Protein AF-A0A847B8M3-F1 (afdb_monomer_lite)

pLDDT: mean 97.29, std 3.17, range [71.25, 98.69]

Structure (mmCIF, N/CA/C/O backbone):
data_AF-A0A847B8M3-F1
#
_entry.id   AF-A0A847B8M3-F1
#
loop_
_atom_site.group_PDB
_atom_site.id
_atom_site.type_symbol
_atom_site.label_atom_id
_atom_site.label_alt_id
_atom_site.label_comp_id
_atom_site.label_asym_id
_atom_site.label_entity_id
_atom_site.label_seq_id
_atom_site.pdbx_PDB_ins_code
_atom_site.Cartn_x
_atom_site.Cartn_y
_atom_site.Cartn_z
_atom_site.occupancy
_atom_site.B_iso_or_equiv
_atom_site.auth_seq_id
_atom_site.auth_comp_id
_atom_site.auth_asym_id
_atom_site.auth_atom_id
_atom_site.pdbx_PDB_model_num
ATOM 1 N N . MET A 1 1 ? -10.332 13.292 38.323 1.00 71.25 1 MET A N 1
ATOM 2 C CA . MET A 1 1 ? -9.667 13.610 37.042 1.00 71.25 1 MET A CA 1
ATOM 3 C C . MET A 1 1 ? -10.605 14.529 36.278 1.00 71.25 1 MET A C 1
ATOM 5 O O . MET A 1 1 ? -11.772 14.185 36.189 1.00 71.25 1 MET A O 1
ATOM 9 N N . ASN A 1 2 ? -10.137 15.699 35.825 1.00 91.75 2 ASN A N 1
ATOM 10 C CA . ASN A 1 2 ? -10.991 16.744 35.221 1.00 91.75 2 ASN A CA 1
ATOM 11 C C . ASN A 1 2 ? -10.853 16.838 33.692 1.00 91.75 2 ASN A C 1
ATOM 13 O O . ASN A 1 2 ? -11.467 17.701 33.076 1.00 91.75 2 ASN A O 1
ATOM 17 N N . PHE A 1 3 ? -10.032 15.971 33.100 1.00 94.69 3 PHE A N 1
ATOM 18 C CA . PHE A 1 3 ? -9.793 15.898 31.665 1.00 94.69 3 PHE A CA 1
ATOM 19 C C . PHE A 1 3 ? -9.757 14.435 31.229 1.00 94.69 3 PHE A C 1
ATOM 21 O O . PHE A 1 3 ? -9.394 13.560 32.017 1.00 94.69 3 PHE A O 1
ATOM 28 N N . GLU A 1 4 ? -10.102 14.211 29.968 1.00 95.94 4 GLU A N 1
ATOM 29 C CA . GLU A 1 4 ? -10.069 12.925 29.282 1.00 95.94 4 GLU A CA 1
ATOM 30 C C . GLU A 1 4 ? -9.107 13.033 28.091 1.00 95.94 4 GLU A C 1
ATOM 32 O O . GLU A 1 4 ? -9.158 14.005 27.335 1.00 95.94 4 GLU A O 1
ATOM 37 N N . ALA A 1 5 ? -8.202 12.064 27.943 1.00 96.69 5 ALA A N 1
ATOM 38 C CA . ALA A 1 5 ? -7.287 12.003 26.809 1.00 96.69 5 ALA A CA 1
ATOM 39 C C . ALA A 1 5 ? -7.906 11.161 25.686 1.00 96.69 5 ALA A C 1
ATOM 41 O O . ALA A 1 5 ? -8.208 9.989 25.892 1.00 96.69 5 ALA A O 1
ATOM 42 N N . ILE A 1 6 ? -8.042 11.745 24.494 1.00 97.62 6 ILE A N 1
ATOM 43 C CA . ILE A 1 6 ? -8.535 11.064 23.290 1.00 97.62 6 ILE A CA 1
ATOM 44 C C . ILE A 1 6 ? -7.359 10.903 22.323 1.00 97.62 6 ILE A C 1
ATOM 46 O O . ILE A 1 6 ? -6.778 11.896 21.885 1.00 97.62 6 ILE A O 1
ATOM 50 N N . ILE A 1 7 ? -6.989 9.659 22.008 1.00 97.75 7 ILE A N 1
ATOM 51 C CA . ILE A 1 7 ? -5.805 9.325 21.201 1.00 97.75 7 ILE A CA 1
ATOM 52 C C . ILE A 1 7 ? -6.241 8.570 19.942 1.00 97.75 7 ILE A C 1
ATOM 54 O O . ILE A 1 7 ? -6.965 7.582 20.027 1.00 97.75 7 ILE A O 1
ATOM 58 N N . GLY A 1 8 ? -5.761 9.019 18.780 1.00 97.81 8 GLY A N 1
ATOM 59 C CA . GLY A 1 8 ? -5.881 8.319 17.500 1.00 97.81 8 GLY A CA 1
ATOM 60 C C . GLY A 1 8 ? -4.499 7.988 16.939 1.00 97.81 8 GLY A C 1
ATOM 61 O O . GLY A 1 8 ? -3.561 8.765 17.116 1.00 97.81 8 GLY A O 1
ATOM 62 N N . LEU A 1 9 ? -4.370 6.838 16.278 1.00 97.88 9 LEU A N 1
ATOM 63 C CA . LEU A 1 9 ? -3.110 6.355 15.712 1.00 97.88 9 LEU A CA 1
ATOM 64 C C . LEU A 1 9 ? -3.241 6.151 14.202 1.00 97.88 9 LEU A C 1
ATOM 66 O O . LEU A 1 9 ? -4.234 5.605 13.727 1.00 97.88 9 LEU A O 1
ATOM 70 N N . GLU A 1 10 ? -2.200 6.534 13.466 1.00 98.25 10 GLU A N 1
ATOM 71 C CA . GLU A 1 10 ? -2.034 6.222 12.048 1.00 98.25 10 GLU A CA 1
ATOM 72 C C . GLU A 1 10 ? -0.826 5.298 11.896 1.00 98.25 10 GLU A C 1
ATOM 74 O O . GLU A 1 10 ? 0.286 5.635 12.306 1.00 98.25 10 GLU A O 1
ATOM 79 N N . ILE A 1 11 ? -1.047 4.107 11.341 1.00 97.94 11 ILE A N 1
ATOM 80 C CA . ILE A 1 11 ? -0.042 3.044 11.295 1.00 97.94 11 ILE A CA 1
ATOM 81 C C . ILE A 1 11 ? 0.202 2.660 9.837 1.00 97.94 11 ILE A C 1
ATOM 83 O O . ILE A 1 11 ? -0.722 2.282 9.121 1.00 97.94 11 ILE A O 1
ATOM 87 N N . HIS A 1 12 ? 1.466 2.711 9.417 1.00 98.38 12 HIS A N 1
ATOM 88 C CA . HIS A 1 12 ? 1.915 2.195 8.126 1.00 98.38 12 HIS A CA 1
ATOM 89 C C . HIS A 1 12 ? 2.651 0.871 8.328 1.00 98.38 12 HIS A C 1
ATOM 91 O O . HIS A 1 12 ? 3.552 0.778 9.160 1.00 98.38 12 HIS A O 1
ATOM 97 N N . VAL A 1 13 ? 2.286 -0.149 7.548 1.00 97.56 13 VAL A N 1
ATOM 98 C CA . VAL A 1 13 ? 2.893 -1.485 7.614 1.00 97.56 13 VAL A CA 1
ATOM 99 C C . VAL A 1 13 ? 3.421 -1.870 6.238 1.00 97.56 13 VAL A C 1
ATOM 101 O O . VAL A 1 13 ? 2.674 -1.903 5.260 1.00 97.56 13 VAL A O 1
ATOM 104 N N . GLU A 1 14 ? 4.712 -2.188 6.156 1.00 97.81 14 GLU A N 1
ATOM 105 C CA . GLU A 1 14 ? 5.320 -2.681 4.923 1.00 97.81 14 GLU A CA 1
ATOM 106 C C . GLU A 1 14 ? 4.953 -4.153 4.691 1.00 97.81 14 GLU A C 1
ATOM 108 O O . GLU A 1 14 ? 5.219 -5.035 5.511 1.00 97.81 14 GLU A O 1
ATOM 113 N N . MET A 1 15 ? 4.341 -4.438 3.542 1.00 96.88 15 MET A N 1
ATOM 114 C CA . MET A 1 15 ? 3.944 -5.795 3.180 1.00 96.88 15 MET A CA 1
ATOM 115 C C . MET A 1 15 ? 5.157 -6.597 2.710 1.00 96.88 15 MET A C 1
ATOM 117 O O . MET A 1 15 ? 5.754 -6.286 1.678 1.00 96.88 15 MET A O 1
ATOM 121 N N . LYS A 1 16 ? 5.454 -7.704 3.398 1.00 96.38 16 LYS A N 1
ATOM 122 C CA . LYS A 1 16 ? 6.528 -8.638 3.023 1.00 96.38 16 LYS A CA 1
ATOM 123 C C . LYS A 1 16 ? 6.200 -9.380 1.720 1.00 96.38 16 LYS A C 1
ATOM 125 O O . LYS A 1 16 ? 5.684 -10.498 1.718 1.00 96.38 16 LYS A O 1
ATOM 130 N N . THR A 1 17 ? 6.490 -8.733 0.601 1.00 98.38 17 THR A N 1
ATOM 131 C CA . THR A 1 17 ? 6.277 -9.212 -0.770 1.00 98.38 17 THR A CA 1
ATOM 132 C C . THR A 1 17 ? 7.617 -9.324 -1.496 1.00 98.38 17 THR A C 1
ATOM 134 O O . THR A 1 17 ? 8.619 -8.790 -1.036 1.00 98.38 17 THR A O 1
ATOM 137 N N . LYS A 1 18 ? 7.677 -10.085 -2.598 1.00 98.19 18 LYS A N 1
ATOM 138 C CA . LYS A 1 18 ? 8.927 -10.257 -3.366 1.00 98.19 18 LYS A CA 1
ATOM 139 C C . LYS A 1 18 ? 9.192 -9.088 -4.317 1.00 98.19 18 LYS A C 1
ATOM 141 O O . LYS A 1 18 ? 10.340 -8.696 -4.486 1.00 98.19 18 LYS A O 1
ATOM 146 N N . SER A 1 19 ? 8.137 -8.561 -4.932 1.00 98.38 19 SER A N 1
ATOM 147 C CA . SER A 1 19 ? 8.163 -7.415 -5.843 1.00 98.38 19 SER A CA 1
ATOM 148 C C . SER A 1 19 ? 7.337 -6.264 -5.278 1.00 98.38 19 SER A C 1
ATOM 150 O O . SER A 1 19 ? 6.483 -6.483 -4.418 1.00 98.38 19 SER A O 1
ATOM 152 N N . LYS A 1 20 ? 7.570 -5.046 -5.766 1.00 98.50 20 LYS A N 1
ATOM 153 C CA . LYS A 1 20 ? 6.859 -3.838 -5.327 1.00 98.50 20 LYS A CA 1
ATOM 154 C C . LYS A 1 20 ? 5.369 -3.874 -5.683 1.00 98.50 20 LYS A C 1
ATOM 156 O O . LYS A 1 20 ? 4.883 -4.773 -6.370 1.00 98.50 20 LYS A O 1
ATOM 161 N N . MET A 1 21 ? 4.621 -2.892 -5.176 1.00 98.50 21 MET A N 1
ATOM 162 C CA . MET A 1 21 ? 3.158 -2.841 -5.297 1.00 98.50 21 MET A CA 1
ATOM 163 C C . MET A 1 21 ? 2.664 -2.620 -6.734 1.00 98.50 21 MET A C 1
ATOM 165 O O . MET A 1 21 ? 1.628 -3.165 -7.107 1.00 98.50 21 MET A O 1
ATOM 169 N N . PHE A 1 22 ? 3.390 -1.820 -7.520 1.00 98.44 22 PHE A N 1
ATOM 170 C CA . PHE A 1 22 ? 2.964 -1.373 -8.854 1.00 98.44 22 PHE A CA 1
ATOM 171 C C . PHE A 1 22 ? 3.986 -1.666 -9.960 1.00 98.44 22 PHE A C 1
ATOM 173 O O . PHE A 1 22 ? 3.867 -1.133 -11.062 1.00 98.44 22 PHE A O 1
ATOM 180 N N . SER A 1 23 ? 5.020 -2.445 -9.647 1.00 97.81 23 SER A N 1
ATOM 181 C CA . SER A 1 23 ? 6.221 -2.594 -10.464 1.00 97.81 23 SER A CA 1
ATOM 182 C C . SER A 1 23 ? 6.862 -3.966 -10.219 1.00 97.81 23 SER A C 1
ATOM 184 O O . SER A 1 23 ? 6.573 -4.624 -9.213 1.00 97.81 23 SER A O 1
ATOM 186 N N . SER A 1 24 ? 7.700 -4.436 -11.146 1.00 96.50 24 SER A N 1
ATOM 187 C CA . SER A 1 24 ? 8.330 -5.763 -11.037 1.00 96.50 24 SER A CA 1
ATOM 188 C C . SER A 1 24 ? 9.628 -5.758 -10.230 1.00 96.50 24 SER A C 1
ATOM 190 O O . SER A 1 24 ? 10.184 -6.825 -9.965 1.00 96.50 24 SER A O 1
ATOM 192 N N . ALA A 1 25 ? 10.119 -4.580 -9.837 1.00 98.00 25 ALA A N 1
ATOM 193 C CA . ALA A 1 25 ? 11.342 -4.453 -9.057 1.00 98.00 25 ALA A CA 1
ATOM 194 C C . ALA A 1 25 ? 11.223 -5.157 -7.689 1.00 98.00 25 ALA A C 1
ATOM 196 O O . ALA A 1 25 ? 10.130 -5.207 -7.112 1.00 98.00 25 ALA A O 1
ATOM 197 N N . PRO A 1 26 ? 12.327 -5.704 -7.150 1.00 98.06 26 PRO A N 1
ATOM 198 C CA . PRO A 1 26 ? 12.300 -6.432 -5.890 1.00 98.06 26 PRO A CA 1
ATOM 199 C C . PRO A 1 26 ? 12.110 -5.501 -4.685 1.00 98.06 26 PRO A C 1
ATOM 201 O O . PRO A 1 26 ? 12.563 -4.356 -4.686 1.00 98.06 26 PRO A O 1
ATOM 204 N N . VAL A 1 27 ? 11.491 -6.028 -3.627 1.00 97.88 27 VAL A N 1
ATOM 205 C CA . VAL A 1 27 ? 11.525 -5.433 -2.281 1.00 97.88 27 VAL A CA 1
ATOM 206 C C . VAL A 1 27 ? 12.658 -6.107 -1.514 1.00 97.88 27 VAL A C 1
ATOM 208 O O . VAL A 1 27 ? 12.580 -7.290 -1.182 1.00 97.88 27 VAL A O 1
ATOM 211 N N . VAL A 1 28 ? 13.750 -5.379 -1.286 1.00 97.19 28 VAL A N 1
ATOM 212 C CA . VAL A 1 28 ? 14.954 -5.897 -0.627 1.00 97.19 28 VAL A CA 1
ATOM 213 C C . VAL A 1 28 ? 15.591 -4.817 0.241 1.00 97.19 28 VAL A C 1
ATOM 215 O O . VAL A 1 28 ? 15.745 -3.670 -0.176 1.00 97.19 28 VAL A O 1
ATOM 218 N N . PHE A 1 29 ? 15.977 -5.197 1.455 1.00 96.56 29 PHE A N 1
ATOM 219 C CA . PHE A 1 29 ? 16.691 -4.326 2.380 1.00 96.56 29 PHE A CA 1
ATOM 220 C C . PHE A 1 29 ? 18.200 -4.349 2.102 1.00 96.56 29 PHE A C 1
ATOM 222 O O . PHE A 1 29 ? 18.759 -5.401 1.796 1.00 96.56 29 PHE A O 1
ATOM 229 N N . GLY A 1 30 ? 18.866 -3.199 2.238 1.00 96.31 30 GLY A N 1
ATOM 230 C CA . GLY A 1 30 ? 20.328 -3.095 2.130 1.00 96.31 30 GLY A CA 1
ATOM 231 C C . GLY A 1 30 ? 20.891 -3.146 0.704 1.00 96.31 30 GLY A C 1
ATOM 232 O O . GLY A 1 30 ? 22.094 -3.328 0.535 1.00 96.31 30 GLY A O 1
ATOM 233 N N . ALA A 1 31 ? 20.051 -2.995 -0.323 1.00 97.06 31 ALA A N 1
ATOM 234 C CA . ALA A 1 31 ? 20.519 -2.866 -1.701 1.00 97.06 31 ALA A CA 1
ATOM 235 C C . ALA A 1 31 ? 21.336 -1.577 -1.908 1.00 97.06 31 ALA A C 1
ATOM 237 O O . ALA A 1 31 ? 21.165 -0.591 -1.188 1.00 97.06 31 ALA A O 1
ATOM 238 N N . LEU A 1 32 ? 22.193 -1.561 -2.934 1.00 98.31 32 LEU A N 1
ATOM 239 C CA . LEU A 1 32 ? 22.894 -0.340 -3.334 1.00 98.31 32 LEU A CA 1
ATOM 240 C C . LEU A 1 32 ? 21.885 0.749 -3.751 1.00 98.31 32 LEU A C 1
ATOM 242 O O . LEU A 1 32 ? 20.823 0.413 -4.296 1.00 98.31 32 LEU A O 1
ATOM 246 N N . PRO A 1 33 ? 22.204 2.042 -3.558 1.00 98.06 33 PRO A N 1
ATOM 247 C CA . PRO A 1 33 ? 21.330 3.136 -3.972 1.00 98.06 33 PRO A CA 1
ATOM 248 C C . PRO A 1 33 ? 20.873 2.989 -5.426 1.00 98.06 33 PRO A C 1
ATOM 250 O O . PRO A 1 33 ? 21.687 2.750 -6.315 1.00 98.06 33 PRO A O 1
ATOM 253 N N . ASN A 1 34 ? 19.565 3.123 -5.661 1.00 96.81 34 ASN A N 1
ATOM 254 C CA . ASN A 1 34 ? 18.938 3.062 -6.988 1.00 96.81 34 ASN A CA 1
ATOM 255 C C . ASN A 1 34 ? 19.204 1.766 -7.790 1.00 96.81 34 ASN A C 1
ATOM 257 O O . ASN A 1 34 ? 19.083 1.772 -9.010 1.00 96.81 34 ASN A O 1
ATOM 261 N N . SER A 1 35 ? 19.547 0.650 -7.130 1.00 97.69 35 SER A N 1
ATOM 262 C CA . SER A 1 35 ? 19.790 -0.644 -7.800 1.00 97.69 35 SER A CA 1
ATOM 263 C C . SER A 1 35 ? 18.569 -1.573 -7.843 1.00 97.69 35 SER A C 1
ATOM 265 O O . SER A 1 35 ? 18.486 -2.447 -8.701 1.00 97.69 35 SER A O 1
ATOM 267 N N . ALA A 1 36 ? 17.600 -1.377 -6.945 1.00 97.69 36 ALA A N 1
ATOM 268 C CA . ALA A 1 36 ? 16.364 -2.156 -6.866 1.00 97.69 36 ALA A CA 1
ATOM 269 C C . ALA A 1 36 ? 15.175 -1.351 -7.413 1.00 97.69 36 ALA A C 1
ATOM 271 O O . ALA A 1 36 ? 14.207 -1.096 -6.695 1.00 97.69 36 ALA A O 1
ATOM 272 N N . VAL A 1 37 ? 15.269 -0.881 -8.659 1.00 97.56 37 VAL A N 1
ATOM 273 C CA . VAL A 1 37 ? 14.252 -0.030 -9.303 1.00 97.56 37 VAL A CA 1
ATOM 274 C C . VAL A 1 37 ? 13.935 -0.498 -10.721 1.00 97.56 37 VAL A C 1
ATOM 276 O O . VAL A 1 37 ? 14.787 -1.076 -11.392 1.00 97.56 37 VAL A O 1
ATOM 279 N N . ASP A 1 38 ? 12.719 -0.218 -11.182 1.00 96.31 38 ASP A N 1
ATOM 280 C CA . ASP A 1 38 ? 12.343 -0.270 -12.594 1.00 96.31 38 ASP A CA 1
ATOM 281 C C . ASP A 1 38 ? 11.944 1.118 -13.136 1.00 96.31 38 ASP A C 1
ATOM 283 O O . ASP A 1 38 ? 11.981 2.130 -12.429 1.00 96.31 38 ASP A O 1
ATOM 287 N N . LEU A 1 39 ? 11.582 1.189 -14.421 1.00 97.62 39 LEU A N 1
ATOM 288 C CA . LEU A 1 39 ? 11.181 2.444 -15.066 1.00 97.62 39 LEU A CA 1
ATOM 289 C C . LEU A 1 39 ? 9.935 3.073 -14.412 1.00 97.62 39 LEU A C 1
ATOM 291 O O . LEU A 1 39 ? 9.832 4.299 -14.347 1.00 97.62 39 LEU A O 1
ATOM 295 N N . THR A 1 40 ? 9.004 2.254 -13.916 1.00 97.56 40 THR A N 1
ATOM 296 C CA . THR A 1 40 ? 7.760 2.701 -13.268 1.00 97.56 40 THR A CA 1
ATOM 297 C C . THR A 1 40 ? 8.043 3.311 -11.897 1.00 97.56 40 THR A C 1
ATOM 299 O O . THR A 1 40 ? 7.429 4.314 -11.510 1.00 97.56 40 THR A O 1
ATOM 302 N N . ASP A 1 41 ? 9.002 2.745 -11.164 1.00 97.88 41 ASP A N 1
ATOM 303 C CA . ASP A 1 41 ? 9.481 3.291 -9.895 1.00 97.88 41 ASP A CA 1
ATOM 304 C C . ASP A 1 41 ? 10.084 4.681 -10.090 1.00 97.88 41 ASP A C 1
ATOM 306 O O . ASP A 1 41 ? 9.777 5.592 -9.324 1.00 97.88 41 ASP A O 1
ATOM 310 N N . MET A 1 42 ? 10.874 4.846 -11.154 1.00 97.50 42 MET A N 1
ATOM 311 C CA . MET A 1 42 ? 11.526 6.100 -11.539 1.00 97.50 42 MET A CA 1
ATOM 312 C C . MET A 1 42 ? 10.593 7.099 -12.242 1.00 97.50 42 MET A C 1
ATOM 314 O O . MET A 1 42 ? 11.045 8.169 -12.639 1.00 97.50 42 MET A O 1
ATOM 318 N N . ALA A 1 43 ? 9.306 6.772 -12.400 1.00 97.44 43 ALA A N 1
ATOM 319 C CA . ALA A 1 43 ? 8.319 7.610 -13.081 1.00 97.44 43 ALA A CA 1
ATOM 320 C C . ALA A 1 43 ? 8.705 7.990 -14.523 1.00 97.44 43 ALA A C 1
ATOM 322 O O . ALA A 1 43 ? 8.405 9.096 -14.979 1.00 97.44 43 ALA A O 1
ATOM 323 N N . PHE A 1 44 ? 9.362 7.085 -15.257 1.00 98.06 44 PHE A N 1
ATOM 324 C CA . PHE A 1 44 ? 9.697 7.356 -16.653 1.00 98.06 44 PHE A CA 1
ATOM 325 C C . PHE A 1 44 ? 8.423 7.611 -17.477 1.00 98.06 44 PHE A C 1
ATOM 327 O O . PHE A 1 44 ? 7.417 6.909 -17.287 1.00 98.06 44 PHE A O 1
ATOM 334 N N . PRO A 1 45 ? 8.446 8.584 -18.408 1.00 98.31 45 PRO A N 1
ATOM 335 C CA . PRO A 1 45 ? 7.309 8.860 -19.276 1.00 98.31 45 PRO A CA 1
ATOM 336 C C . PRO A 1 45 ? 6.827 7.604 -20.012 1.00 98.31 45 PRO A C 1
ATOM 338 O O . PRO A 1 45 ? 7.626 6.861 -20.576 1.00 98.31 45 PRO A O 1
ATOM 341 N N . GLY A 1 46 ? 5.512 7.373 -20.008 1.00 97.31 46 GLY A N 1
ATOM 342 C CA . GLY A 1 46 ? 4.882 6.230 -20.683 1.00 97.31 46 GLY A CA 1
ATOM 343 C C . GLY A 1 46 ? 4.774 4.946 -19.852 1.00 97.31 46 GLY A C 1
ATOM 344 O O . GLY A 1 46 ? 4.200 3.971 -20.328 1.00 97.31 46 GLY A O 1
ATOM 345 N N . THR A 1 47 ? 5.273 4.930 -18.614 1.00 97.75 47 THR A N 1
ATOM 346 C CA . THR A 1 47 ? 5.110 3.780 -17.709 1.00 97.75 47 THR A CA 1
ATOM 347 C C . THR A 1 47 ? 3.698 3.701 -17.119 1.00 97.75 47 THR A C 1
ATOM 349 O O . THR A 1 47 ? 3.030 4.718 -16.917 1.00 97.75 47 THR A O 1
ATOM 352 N N . LEU A 1 48 ? 3.230 2.480 -16.837 1.00 97.44 48 LEU A N 1
ATOM 353 C CA . LEU A 1 48 ? 1.923 2.206 -16.231 1.00 97.44 48 LEU A CA 1
ATOM 354 C C . LEU A 1 48 ? 2.075 1.266 -15.023 1.00 97.44 48 LEU A C 1
ATOM 356 O O . LEU A 1 48 ? 2.916 0.366 -15.059 1.00 97.44 48 LEU A O 1
ATOM 360 N N . PRO A 1 49 ? 1.272 1.448 -13.958 1.00 97.19 49 PRO A N 1
ATOM 361 C CA . PRO A 1 49 ? 1.327 0.595 -12.776 1.00 97.19 49 PRO A CA 1
ATOM 362 C C . PRO A 1 49 ? 0.717 -0.788 -13.040 1.00 97.19 49 PRO A C 1
ATOM 364 O O . PRO A 1 49 ? -0.316 -0.902 -13.700 1.00 97.19 49 PRO A O 1
ATOM 367 N N . ILE A 1 50 ? 1.296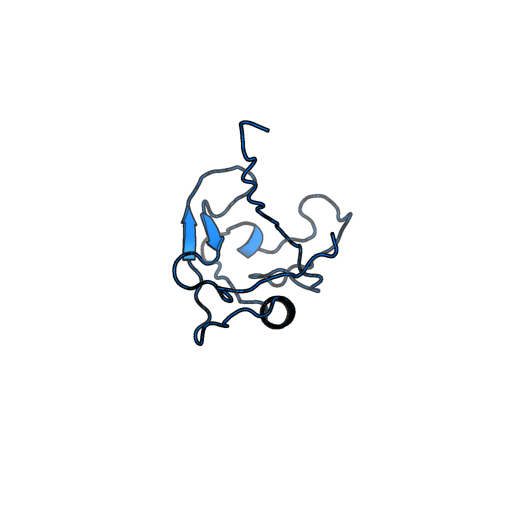 -1.831 -12.441 1.00 97.06 50 ILE A N 1
ATOM 368 C CA . ILE A 1 50 ? 0.730 -3.191 -12.434 1.00 97.06 50 ILE A CA 1
ATOM 369 C C . ILE A 1 50 ? 0.543 -3.648 -10.990 1.00 97.06 50 ILE A C 1
ATOM 371 O O . ILE A 1 50 ? 1.515 -3.805 -10.258 1.00 97.06 50 ILE A O 1
ATOM 375 N N . VAL A 1 51 ? -0.708 -3.872 -10.583 1.00 98.38 51 VAL A N 1
ATOM 376 C CA . VAL A 1 51 ? -1.055 -4.219 -9.197 1.00 98.38 51 VAL A CA 1
ATOM 377 C C . VAL A 1 51 ? -0.472 -5.574 -8.792 1.00 98.38 51 VAL A C 1
ATOM 379 O O . VAL A 1 51 ? -0.659 -6.591 -9.462 1.00 98.38 51 VAL A O 1
ATOM 382 N N . ASN A 1 52 ? 0.180 -5.605 -7.633 1.00 98.62 52 ASN A N 1
ATOM 383 C CA . ASN A 1 52 ? 0.742 -6.817 -7.059 1.00 98.62 52 ASN A CA 1
ATOM 384 C C . ASN A 1 52 ? -0.329 -7.684 -6.376 1.00 98.62 52 ASN A C 1
ATOM 386 O O . ASN A 1 52 ? -0.823 -7.369 -5.291 1.00 98.62 52 ASN A O 1
ATOM 390 N N . LYS A 1 53 ? -0.624 -8.845 -6.971 1.00 98.25 53 LYS A N 1
ATOM 391 C CA . LYS A 1 53 ? -1.587 -9.824 -6.437 1.00 98.25 53 LYS A CA 1
ATOM 392 C C . LYS A 1 53 ? -1.291 -10.249 -4.993 1.00 98.25 53 LYS A C 1
ATOM 394 O O . LYS A 1 53 ? -2.216 -10.378 -4.195 1.00 98.25 53 LYS A O 1
ATOM 399 N N . GLN A 1 54 ? -0.025 -10.480 -4.641 1.00 98.50 54 GLN A N 1
ATOM 400 C CA . GLN A 1 54 ? 0.333 -10.930 -3.292 1.00 98.50 54 GLN A CA 1
ATOM 401 C C . GLN A 1 54 ? 0.133 -9.822 -2.255 1.00 98.50 54 GLN A C 1
ATOM 403 O O . GLN A 1 54 ? -0.286 -10.111 -1.135 1.00 98.50 54 GLN A O 1
ATOM 408 N N . ALA A 1 55 ? 0.396 -8.568 -2.626 1.00 98.56 55 ALA A N 1
ATOM 409 C CA . ALA A 1 55 ? 0.132 -7.426 -1.759 1.00 98.56 55 ALA A CA 1
ATOM 410 C C . ALA A 1 55 ? -1.370 -7.283 -1.468 1.00 98.56 55 ALA A C 1
ATOM 412 O O . ALA A 1 55 ? -1.743 -7.132 -0.308 1.00 98.56 55 ALA A O 1
ATOM 413 N N . VAL A 1 56 ? -2.230 -7.441 -2.483 1.00 98.31 56 VAL A N 1
ATOM 414 C CA . VAL A 1 56 ? -3.695 -7.435 -2.304 1.00 98.31 56 VAL A CA 1
ATOM 415 C C . VAL A 1 56 ? -4.153 -8.575 -1.388 1.00 98.31 56 VAL A C 1
ATOM 417 O O . VAL A 1 56 ? -4.910 -8.340 -0.451 1.00 98.31 56 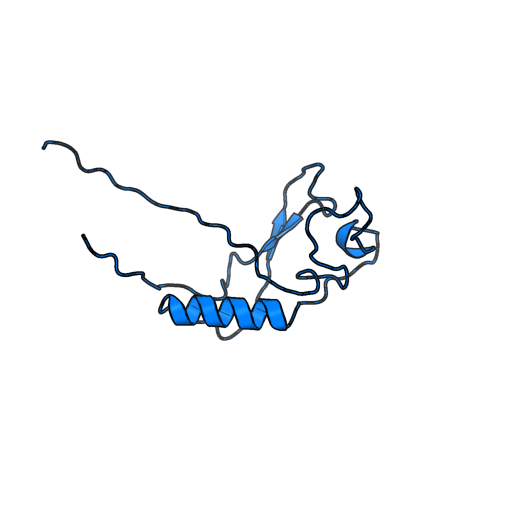VAL A O 1
ATOM 420 N N . ILE A 1 57 ? -3.648 -9.800 -1.585 1.00 98.31 57 ILE A N 1
ATOM 421 C CA . ILE A 1 57 ? -3.961 -10.944 -0.707 1.00 98.31 57 ILE A CA 1
ATOM 422 C C . ILE A 1 57 ? -3.548 -10.659 0.743 1.00 98.31 57 ILE A C 1
ATOM 424 O O . ILE A 1 57 ? -4.292 -10.971 1.671 1.00 98.31 57 ILE A O 1
ATOM 428 N N . ASN A 1 58 ? -2.366 -10.077 0.957 1.00 98.50 58 ASN A N 1
ATOM 429 C CA . ASN A 1 58 ? -1.899 -9.735 2.299 1.00 98.50 58 ASN A CA 1
ATOM 430 C C . ASN A 1 58 ? -2.761 -8.636 2.936 1.00 98.50 58 ASN A C 1
ATOM 432 O O . ASN A 1 58 ? -3.108 -8.760 4.106 1.00 98.50 58 ASN A O 1
ATOM 436 N N . ALA A 1 59 ? -3.161 -7.616 2.173 1.00 98.38 59 ALA A N 1
ATOM 437 C CA . ALA A 1 59 ? -4.059 -6.568 2.652 1.00 98.38 59 ALA A CA 1
ATOM 438 C C . ALA A 1 59 ? -5.433 -7.130 3.060 1.00 98.38 59 ALA A C 1
ATOM 440 O O . ALA A 1 59 ? -5.920 -6.810 4.139 1.00 98.38 59 ALA A O 1
ATOM 441 N N . ILE A 1 60 ? -6.006 -8.044 2.267 1.00 98.25 60 ILE A N 1
ATOM 442 C CA . ILE A 1 60 ? -7.251 -8.761 2.604 1.00 98.25 60 ILE A CA 1
ATOM 443 C C . ILE A 1 60 ? -7.096 -9.573 3.896 1.00 98.25 60 ILE A C 1
ATOM 445 O O . ILE A 1 60 ? -7.987 -9.565 4.740 1.00 98.25 60 ILE A O 1
ATOM 449 N N . ARG A 1 61 ? -5.958 -10.254 4.086 1.00 98.12 61 ARG A N 1
ATOM 450 C CA . ARG A 1 61 ? -5.682 -10.999 5.327 1.00 98.12 61 ARG A CA 1
ATOM 451 C C . ARG A 1 61 ? -5.632 -10.082 6.544 1.00 98.12 61 ARG A C 1
ATOM 453 O O . ARG A 1 61 ? -6.182 -10.444 7.575 1.00 98.12 61 ARG A O 1
ATOM 460 N N . VAL A 1 62 ? -4.994 -8.916 6.423 1.00 97.94 62 VAL A N 1
ATOM 461 C CA . VAL A 1 62 ? -4.956 -7.913 7.497 1.00 97.94 62 VAL A CA 1
ATOM 462 C C . VAL A 1 62 ? -6.358 -7.382 7.786 1.00 97.94 62 VAL A C 1
ATOM 464 O O . VAL A 1 62 ? -6.758 -7.365 8.943 1.00 97.94 62 VAL A O 1
ATOM 467 N N . ALA A 1 63 ? -7.131 -7.027 6.756 1.00 98.25 63 ALA A N 1
ATOM 468 C CA . ALA A 1 63 ? -8.511 -6.572 6.920 1.00 98.25 63 ALA A CA 1
ATOM 469 C C . ALA A 1 63 ? -9.372 -7.616 7.650 1.00 98.25 63 ALA A C 1
ATOM 471 O O . ALA A 1 63 ? -10.059 -7.284 8.611 1.00 98.25 63 ALA A O 1
ATOM 472 N N . HIS A 1 64 ? -9.264 -8.892 7.267 1.00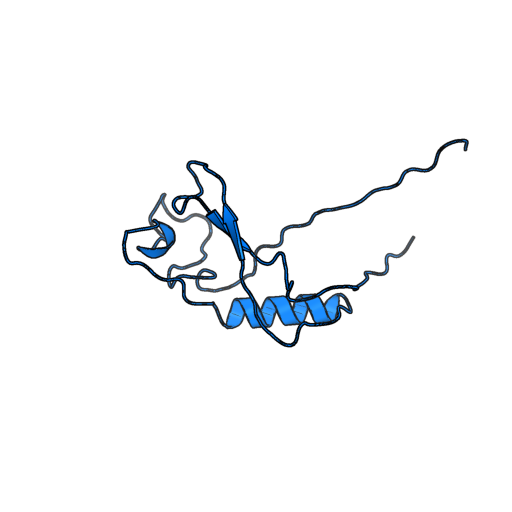 97.88 64 HIS A N 1
ATOM 473 C CA . HIS A 1 64 ? -9.963 -9.982 7.947 1.00 97.88 64 HIS A CA 1
ATOM 474 C C . HIS A 1 64 ? -9.487 -10.172 9.396 1.00 97.88 64 HIS A C 1
ATOM 476 O O . HIS A 1 64 ? -10.302 -10.409 10.283 1.00 97.88 64 HIS A O 1
ATOM 482 N N . ALA A 1 65 ? -8.179 -10.078 9.656 1.00 98.06 65 ALA A N 1
ATOM 483 C CA . ALA A 1 65 ? -7.622 -10.184 11.007 1.00 98.06 65 ALA A CA 1
ATOM 484 C C . ALA A 1 65 ? -8.060 -9.030 11.925 1.00 98.06 65 ALA A C 1
ATOM 486 O O . ALA A 1 65 ? -8.117 -9.209 13.134 1.00 98.06 65 ALA A O 1
ATOM 487 N N . LEU A 1 66 ? -8.377 -7.871 11.347 1.00 98.38 66 LEU A N 1
ATOM 488 C CA . LEU A 1 66 ? -8.890 -6.690 12.045 1.00 98.38 66 LEU A CA 1
ATOM 489 C C . LEU A 1 66 ? -10.422 -6.574 11.975 1.00 98.38 66 LEU A C 1
ATOM 491 O O . LEU A 1 66 ? -10.965 -5.500 12.230 1.00 98.38 66 LEU A O 1
ATOM 495 N N . HIS A 1 67 ? -11.118 -7.652 11.597 1.00 98.50 67 HIS A N 1
ATOM 496 C CA . HIS A 1 67 ? -12.583 -7.712 11.537 1.00 98.50 67 HIS A CA 1
ATOM 497 C C . HIS A 1 67 ? -13.227 -6.609 10.677 1.00 98.50 67 HIS A C 1
ATOM 499 O O . HIS A 1 67 ? -14.322 -6.139 10.972 1.00 98.50 67 HIS A O 1
ATOM 505 N N . MET A 1 68 ? -12.541 -6.165 9.623 1.00 98.69 68 MET A N 1
ATOM 506 C CA . MET A 1 68 ? -13.019 -5.097 8.747 1.00 98.69 68 MET A CA 1
ATOM 507 C C . MET A 1 68 ? -14.055 -5.596 7.735 1.00 98.69 68 MET A C 1
ATOM 509 O O . MET A 1 68 ? -13.987 -6.722 7.241 1.00 98.69 68 MET A O 1
ATOM 513 N N . GLU A 1 69 ? -14.948 -4.696 7.334 1.00 98.44 69 GLU A N 1
ATOM 514 C CA . GLU A 1 69 ? -15.764 -4.835 6.130 1.00 98.44 69 GLU A CA 1
ATOM 515 C C . GLU A 1 69 ? -14.876 -4.634 4.899 1.00 98.44 69 GLU A C 1
ATOM 517 O O . GLU A 1 69 ? -14.277 -3.566 4.739 1.00 98.44 69 GLU A O 1
ATOM 522 N N . ILE A 1 70 ? -14.783 -5.650 4.039 1.00 98.25 70 ILE A N 1
ATOM 523 C CA . ILE A 1 70 ? -13.962 -5.612 2.823 1.00 98.25 70 ILE A CA 1
ATOM 524 C C . ILE A 1 70 ? -14.799 -5.072 1.662 1.00 98.25 70 ILE A C 1
ATOM 526 O O . ILE A 1 70 ? -15.922 -5.528 1.449 1.00 98.25 70 ILE A O 1
ATOM 530 N N . ASP A 1 71 ? -14.248 -4.115 0.917 1.00 97.75 71 ASP A N 1
ATOM 531 C CA . ASP A 1 71 ? -14.900 -3.550 -0.267 1.00 97.75 71 ASP A CA 1
ATOM 532 C C . ASP A 1 71 ? -14.960 -4.580 -1.420 1.00 97.75 71 ASP A C 1
ATOM 534 O O . ASP A 1 71 ? -14.057 -5.405 -1.583 1.00 97.75 71 ASP A O 1
ATOM 538 N N . ASP A 1 72 ? -16.024 -4.549 -2.223 1.00 96.19 72 ASP A N 1
ATOM 539 C CA . ASP A 1 72 ? -16.236 -5.485 -3.336 1.00 96.19 72 ASP A CA 1
ATOM 540 C C . ASP A 1 72 ? -15.432 -5.121 -4.595 1.00 96.19 72 ASP A C 1
ATOM 542 O O . ASP A 1 72 ? -15.257 -5.949 -5.494 1.00 96.19 72 ASP A O 1
ATOM 546 N N . GLU A 1 73 ? -14.880 -3.907 -4.633 1.00 96.88 73 GLU A N 1
ATOM 547 C CA . GLU A 1 73 ? -14.063 -3.404 -5.726 1.00 96.88 73 GLU A CA 1
ATOM 548 C C . GLU A 1 73 ? -12.711 -2.893 -5.223 1.00 96.88 73 GLU A C 1
ATOM 550 O O . GLU A 1 73 ? -12.610 -2.091 -4.292 1.00 96.88 73 GLU A O 1
ATOM 555 N N . LEU A 1 74 ? -11.642 -3.310 -5.902 1.00 96.88 74 LEU A N 1
ATOM 556 C CA . LEU A 1 74 ? -10.309 -2.779 -5.654 1.00 96.88 74 LEU A CA 1
ATOM 557 C C . LEU A 1 74 ? -10.116 -1.464 -6.417 1.00 96.88 74 LEU A C 1
ATOM 559 O O . LEU A 1 74 ? -9.891 -1.462 -7.626 1.00 96.88 74 LEU A O 1
ATOM 563 N N . TRP A 1 75 ? -10.136 -0.353 -5.689 1.00 97.69 75 TRP A N 1
ATOM 564 C CA . TRP A 1 75 ? -9.997 0.989 -6.251 1.00 97.69 75 TRP A CA 1
ATOM 565 C C . TRP A 1 75 ? -8.701 1.665 -5.799 1.00 97.69 75 TRP A C 1
ATOM 567 O O . TRP A 1 75 ? -8.360 1.606 -4.620 1.00 97.69 75 TRP A O 1
ATOM 577 N N . PHE A 1 76 ? -8.007 2.363 -6.702 1.00 98.56 76 PHE A N 1
ATOM 578 C CA . PHE A 1 76 ? -6.839 3.183 -6.364 1.00 98.56 76 PHE A CA 1
ATOM 579 C C . PHE A 1 76 ? -7.036 4.637 -6.795 1.00 98.56 76 PHE A C 1
ATOM 581 O O . PHE A 1 76 ? -7.431 4.927 -7.923 1.00 98.56 76 PHE A O 1
ATOM 588 N N . ASP A 1 77 ? -6.679 5.555 -5.904 1.00 98.56 77 ASP A N 1
ATOM 589 C CA . ASP A 1 77 ? -6.685 6.998 -6.106 1.00 98.56 77 ASP A CA 1
ATOM 590 C C . ASP A 1 77 ? -5.248 7.540 -6.197 1.00 98.56 77 ASP A C 1
ATOM 592 O O . ASP A 1 77 ? -4.282 6.913 -5.749 1.00 98.56 77 ASP A O 1
ATOM 596 N 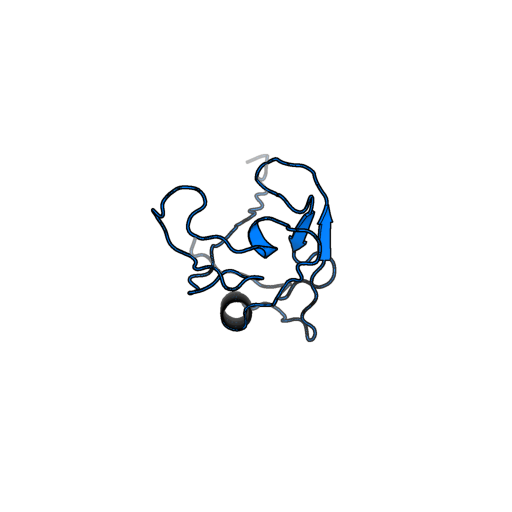N . ARG A 1 78 ? -5.093 8.745 -6.757 1.00 98.56 78 ARG A N 1
ATOM 597 C CA . ARG A 1 78 ? -3.823 9.485 -6.756 1.00 98.56 78 ARG A CA 1
ATOM 598 C C . ARG A 1 78 ? -3.859 10.568 -5.683 1.00 98.56 78 ARG A C 1
ATOM 600 O O . ARG A 1 78 ? -4.642 11.509 -5.792 1.00 98.56 78 ARG A O 1
ATOM 607 N N . LYS A 1 79 ? -2.975 10.476 -4.690 1.00 98.56 79 LYS A N 1
ATOM 608 C CA . LYS A 1 79 ? -2.706 11.546 -3.720 1.00 98.56 79 LYS A CA 1
ATOM 609 C C . LYS A 1 79 ? -1.564 12.409 -4.254 1.00 98.56 79 LYS A C 1
ATOM 611 O O . LYS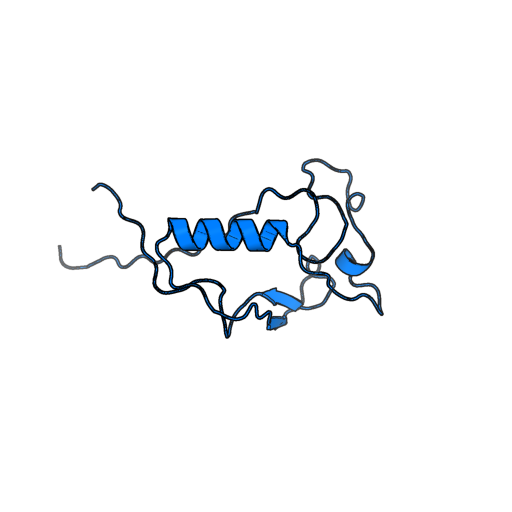 A 1 79 ? -0.414 11.980 -4.230 1.00 98.56 79 LYS A O 1
ATOM 616 N N . ASN A 1 80 ? -1.891 13.583 -4.791 1.00 98.56 80 ASN A N 1
ATOM 617 C CA . ASN A 1 80 ? -0.945 14.444 -5.513 1.00 98.56 80 ASN A CA 1
ATOM 618 C C . ASN A 1 80 ? -0.199 15.384 -4.556 1.00 98.56 80 ASN A C 1
ATOM 620 O O . ASN A 1 80 ? -0.840 16.124 -3.812 1.00 98.56 80 ASN A O 1
ATOM 624 N N . TYR A 1 81 ? 1.134 15.356 -4.584 1.00 98.44 81 TYR A N 1
ATOM 625 C CA . TYR A 1 81 ? 2.019 16.283 -3.873 1.00 98.44 81 TYR A CA 1
ATOM 626 C C . TYR A 1 81 ? 3.449 16.158 -4.415 1.00 98.44 81 TYR A C 1
ATOM 628 O O . TYR A 1 81 ? 3.833 15.120 -4.951 1.00 98.44 81 TYR A O 1
ATOM 636 N N . PHE A 1 82 ? 4.243 17.220 -4.280 1.00 98.25 82 PHE A N 1
ATOM 637 C CA . PHE A 1 82 ? 5.613 17.253 -4.786 1.00 98.25 82 PHE A CA 1
ATOM 638 C C . PHE A 1 82 ? 6.610 16.981 -3.669 1.00 98.25 82 PHE A C 1
ATOM 640 O O . PHE A 1 82 ? 6.630 17.686 -2.661 1.00 98.25 82 PHE A O 1
ATOM 647 N N . TYR A 1 83 ? 7.457 15.979 -3.878 1.00 98.31 83 TYR A N 1
ATOM 648 C CA . TYR A 1 83 ? 8.604 15.699 -3.029 1.00 98.31 83 TYR A CA 1
ATOM 649 C C . TYR A 1 83 ? 9.650 14.907 -3.825 1.00 98.31 83 TYR A C 1
ATOM 651 O O . TYR A 1 83 ? 9.302 14.215 -4.781 1.00 98.31 83 TYR A O 1
ATOM 659 N N . SER A 1 84 ? 10.931 15.023 -3.471 1.00 97.25 84 SER A N 1
ATOM 660 C CA . SER A 1 84 ? 12.032 14.429 -4.248 1.00 97.25 84 SER A CA 1
ATOM 661 C C . SER A 1 84 ? 12.081 12.897 -4.193 1.00 97.25 84 SER A C 1
ATOM 663 O O . SER A 1 84 ? 12.586 12.283 -5.129 1.00 97.25 84 SER A O 1
ATOM 665 N N . ASP A 1 85 ? 11.534 12.275 -3.145 1.00 97.38 85 ASP A N 1
ATOM 666 C CA . ASP A 1 85 ? 11.390 10.813 -3.031 1.00 97.38 85 ASP A CA 1
ATOM 667 C C . ASP A 1 85 ? 10.148 10.249 -3.748 1.00 97.38 85 ASP A C 1
ATOM 669 O O . ASP A 1 85 ? 9.988 9.030 -3.854 1.00 97.38 85 ASP A O 1
ATOM 673 N N . LEU A 1 86 ? 9.289 11.124 -4.285 1.00 98.19 86 LEU A N 1
ATOM 674 C CA . LEU A 1 86 ? 8.040 10.768 -4.945 1.00 98.19 86 LEU A CA 1
ATOM 675 C C . LEU A 1 86 ? 8.081 11.177 -6.426 1.00 98.19 86 LEU A C 1
ATOM 677 O O . LEU A 1 86 ? 7.442 12.152 -6.833 1.00 98.19 86 LEU A O 1
ATOM 681 N N . PRO A 1 87 ? 8.776 10.408 -7.280 1.00 97.19 87 PRO A N 1
ATOM 682 C CA . PRO A 1 87 ? 9.119 10.833 -8.639 1.00 97.19 87 PRO A CA 1
ATOM 683 C C . PRO A 1 87 ? 7.904 11.065 -9.550 1.00 97.19 87 PRO A C 1
ATOM 685 O O . PRO A 1 87 ? 7.986 11.819 -10.513 1.00 97.19 87 PRO A O 1
ATOM 688 N N . LYS A 1 88 ? 6.750 10.457 -9.243 1.00 97.75 88 LYS A N 1
ATOM 689 C CA . LYS A 1 88 ? 5.508 10.624 -10.020 1.00 97.75 88 LYS A CA 1
ATOM 690 C C . LYS A 1 88 ? 4.773 11.944 -9.744 1.00 97.75 88 LYS A C 1
ATOM 692 O O . LYS A 1 88 ? 3.828 12.252 -10.462 1.00 97.75 88 LYS A O 1
ATOM 697 N N . GLY A 1 89 ? 5.122 12.675 -8.679 1.00 98.00 89 GLY A N 1
ATOM 698 C CA . GLY A 1 89 ? 4.327 13.815 -8.187 1.00 98.00 89 GLY A CA 1
ATOM 699 C C . GLY A 1 89 ? 2.974 13.416 -7.573 1.00 98.00 89 GLY A C 1
ATOM 700 O O . GLY A 1 89 ? 2.130 14.264 -7.281 1.00 98.00 89 GLY A O 1
ATOM 701 N N . PHE A 1 90 ? 2.747 12.113 -7.391 1.00 98.38 90 PHE A N 1
ATOM 702 C CA . PHE A 1 90 ? 1.615 11.558 -6.666 1.00 98.38 90 PHE A CA 1
ATOM 703 C C . PHE A 1 90 ? 1.928 10.153 -6.149 1.00 98.38 90 PHE A C 1
ATOM 705 O O . PHE A 1 90 ? 2.731 9.409 -6.722 1.00 98.38 90 PHE A O 1
ATOM 712 N N . GLN A 1 91 ? 1.237 9.773 -5.081 1.00 98.56 91 GLN A N 1
ATOM 713 C CA . GLN A 1 91 ? 1.246 8.430 -4.521 1.00 98.56 91 GLN A CA 1
ATOM 714 C C . GLN A 1 91 ? -0.048 7.709 -4.911 1.00 98.56 91 GLN A C 1
ATOM 716 O O . GLN A 1 91 ? -1.135 8.281 -4.817 1.00 98.56 91 GLN A O 1
ATOM 721 N N . PHE A 1 92 ? 0.057 6.450 -5.338 1.00 98.06 92 PHE A N 1
ATOM 722 C CA . PHE A 1 92 ? -1.112 5.577 -5.424 1.00 98.06 92 PHE A CA 1
ATOM 723 C C . PHE A 1 92 ? -1.554 5.201 -4.010 1.00 98.06 92 PHE A C 1
ATOM 725 O O . PHE A 1 92 ? -0.750 4.708 -3.221 1.00 98.06 92 PHE A O 1
ATOM 732 N N . THR A 1 93 ? -2.818 5.440 -3.695 1.00 98.19 93 THR A N 1
ATOM 733 C CA . THR A 1 93 ? -3.419 5.151 -2.389 1.00 98.19 93 THR A CA 1
ATOM 734 C C . THR A 1 93 ? -4.883 4.747 -2.574 1.00 98.19 93 THR A C 1
ATOM 736 O O . THR A 1 93 ? -5.321 4.533 -3.702 1.00 98.19 93 THR A O 1
ATOM 739 N N . GLN A 1 94 ? -5.648 4.640 -1.493 1.00 98.44 94 GLN A N 1
ATOM 740 C CA . GLN A 1 94 ? -7.095 4.461 -1.527 1.00 98.44 94 GLN A CA 1
ATOM 741 C C . GLN A 1 94 ? -7.726 5.494 -0.593 1.00 98.44 94 GLN A C 1
ATOM 743 O O . GLN 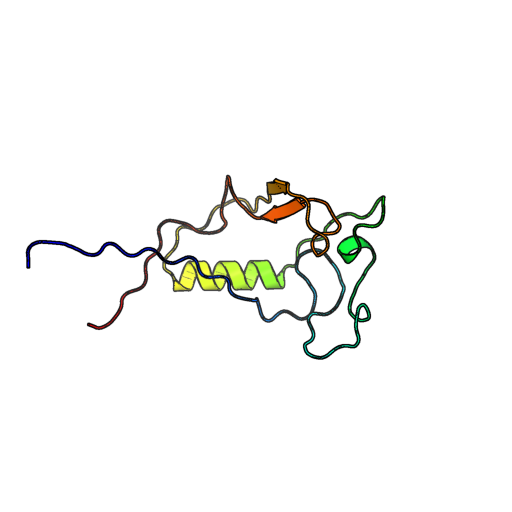A 1 94 ? -7.498 5.454 0.612 1.00 98.44 94 GLN A O 1
ATOM 748 N N . GLN A 1 95 ? -8.490 6.437 -1.143 1.00 96.69 95 GLN A N 1
ATOM 749 C CA . GLN A 1 95 ? -9.191 7.453 -0.353 1.00 96.69 95 GLN A CA 1
ATOM 750 C C . GLN A 1 95 ? -10.699 7.226 -0.391 1.00 96.69 95 GLN A C 1
ATOM 752 O O . GLN A 1 95 ? -11.361 7.297 0.638 1.00 96.69 95 GLN A O 1
ATOM 757 N N . ARG A 1 96 ? -11.254 6.986 -1.584 1.00 97.00 96 ARG A N 1
ATOM 758 C CA . ARG A 1 96 ? -12.711 6.911 -1.775 1.00 97.00 96 ARG A CA 1
ATOM 759 C C . ARG A 1 96 ? -13.276 5.548 -1.403 1.00 97.00 96 ARG A C 1
ATOM 761 O O . ARG A 1 96 ? -14.368 5.466 -0.854 1.00 97.00 96 ARG A O 1
ATOM 768 N N . ARG A 1 97 ? -12.526 4.498 -1.734 1.00 97.88 97 ARG A N 1
ATOM 769 C CA . ARG A 1 97 ? -12.904 3.093 -1.568 1.00 97.88 97 ARG A CA 1
ATOM 770 C C . ARG A 1 97 ? -11.727 2.318 -0.971 1.00 97.88 97 ARG A C 1
ATOM 772 O O . ARG A 1 97 ? -10.970 1.685 -1.711 1.00 97.88 97 ARG A O 1
ATOM 779 N N . PRO A 1 98 ? -11.465 2.491 0.339 1.00 98.06 98 PRO A N 1
ATOM 780 C CA . PRO A 1 98 ? -10.422 1.734 1.018 1.00 98.06 98 PRO A CA 1
ATOM 781 C C . PRO A 1 98 ? -10.770 0.244 1.006 1.00 98.06 98 PRO A C 1
ATOM 783 O O . PRO A 1 98 ? -11.934 -0.117 1.138 1.00 98.06 98 PRO A O 1
ATOM 786 N N . LEU A 1 99 ? -9.756 -0.619 0.894 1.00 98.19 99 LEU A N 1
ATOM 787 C CA . LEU A 1 99 ? -9.950 -2.072 0.834 1.00 98.19 99 LEU A CA 1
ATOM 788 C C . LEU A 1 99 ? -10.710 -2.636 2.044 1.00 98.19 99 LEU A C 1
ATOM 790 O O . LEU A 1 99 ? -11.463 -3.590 1.884 1.00 98.19 99 LEU A O 1
ATOM 794 N N . GLY A 1 100 ? -10.503 -2.068 3.233 1.00 98.25 100 GLY A N 1
ATOM 795 C CA . GLY A 1 100 ? -11.185 -2.460 4.463 1.00 98.25 100 GLY A CA 1
ATOM 796 C C . GLY A 1 100 ? -11.543 -1.246 5.317 1.00 98.25 100 GLY A C 1
ATOM 797 O O . GLY A 1 100 ? -10.794 -0.267 5.348 1.00 98.25 100 GLY A O 1
ATOM 798 N N . LYS A 1 101 ? -12.684 -1.302 6.009 1.00 98.31 101 LYS A N 1
ATOM 799 C CA . LYS A 1 101 ? -13.168 -0.254 6.925 1.00 98.31 101 LYS A CA 1
ATOM 800 C C . LYS A 1 101 ? -13.928 -0.853 8.113 1.00 98.31 101 LYS A C 1
ATOM 802 O O . LYS A 1 101 ? -14.248 -2.036 8.103 1.00 98.31 101 LYS A O 1
ATOM 807 N N . ASN A 1 102 ? -14.231 -0.027 9.116 1.00 98.31 102 ASN A N 1
ATOM 808 C CA . ASN A 1 102 ? -15.109 -0.375 10.247 1.00 98.31 102 ASN A CA 1
ATOM 809 C C . ASN A 1 102 ? -14.656 -1.596 11.081 1.00 98.31 102 ASN A C 1
ATOM 811 O O . ASN A 1 102 ? -15.488 -2.304 11.636 1.00 98.31 102 ASN A O 1
ATOM 815 N N . GLY A 1 103 ? -13.346 -1.851 11.161 1.00 98.25 103 GLY A N 1
ATOM 816 C CA . GLY A 1 103 ? -12.782 -2.930 11.979 1.00 98.25 103 GLY A CA 1
ATOM 817 C C . GLY A 1 103 ? -12.499 -2.523 13.424 1.00 98.25 103 GLY A C 1
ATOM 818 O O . GLY A 1 103 ? -12.720 -1.377 13.821 1.00 98.25 103 GLY A O 1
ATOM 819 N N . TYR A 1 104 ? -11.950 -3.456 14.197 1.00 98.19 104 TYR A N 1
ATOM 820 C CA . TYR A 1 104 ? -11.537 -3.227 15.579 1.00 98.19 104 TYR A CA 1
ATOM 821 C C . TYR A 1 104 ? -10.366 -4.135 15.974 1.00 98.19 104 TYR A C 1
ATOM 823 O O . TYR A 1 104 ? -10.070 -5.132 15.315 1.00 98.19 104 TYR A O 1
ATOM 831 N N . LEU A 1 105 ? -9.696 -3.769 17.066 1.00 96.75 105 LEU A N 1
ATOM 832 C CA . LEU A 1 105 ? -8.687 -4.585 17.729 1.00 96.75 105 LEU A CA 1
ATOM 833 C C . LEU A 1 105 ? -8.949 -4.523 19.233 1.00 96.75 105 LEU A C 1
ATOM 835 O O . LEU A 1 105 ? -8.939 -3.440 19.816 1.00 96.75 105 LEU A O 1
ATOM 839 N N . GLU A 1 106 ? -9.202 -5.674 19.844 1.00 96.50 106 GLU A N 1
ATOM 840 C CA . GLU A 1 106 ? -9.331 -5.782 21.296 1.00 96.50 106 GLU A CA 1
ATOM 841 C C . GLU A 1 106 ? -7.942 -5.771 21.938 1.00 96.50 106 GLU A C 1
ATOM 843 O O . GLU A 1 106 ? -7.013 -6.422 21.455 1.00 96.50 106 GLU A O 1
ATOM 848 N N . ILE A 1 107 ? -7.803 -5.012 23.023 1.00 96.00 107 ILE A N 1
ATOM 849 C CA . ILE A 1 107 ? -6.587 -4.958 23.830 1.00 96.00 107 ILE A CA 1
ATOM 850 C C . ILE A 1 107 ? -6.925 -5.383 25.253 1.00 96.00 107 ILE A C 1
ATOM 852 O O . ILE A 1 107 ? -7.973 -5.015 25.783 1.00 96.00 107 ILE A O 1
ATOM 856 N N . GLU A 1 108 ? -6.036 -6.152 25.871 1.00 95.25 108 GLU A N 1
ATOM 857 C CA . GLU A 1 108 ? -6.123 -6.418 27.303 1.00 95.25 108 GLU A CA 1
ATOM 858 C C . GLU A 1 108 ? -5.648 -5.179 28.065 1.00 95.25 108 GLU A C 1
ATOM 860 O O . GLU A 1 108 ? -4.618 -4.585 27.729 1.00 95.25 108 GLU A O 1
ATOM 865 N N . THR A 1 109 ? -6.424 -4.782 29.069 1.00 79.94 109 THR A N 1
ATOM 866 C CA . THR A 1 109 ? -6.163 -3.620 29.928 1.00 79.94 109 THR A CA 1
ATOM 867 C C . THR A 1 109 ? -5.976 -4.038 31.368 1.00 79.94 109 THR A C 1
ATOM 869 O O . THR A 1 109 ? -6.826 -4.833 31.835 1.00 79.94 109 THR A O 1
#

Sequence (109 aa):
MNFEAIIGLEIHVEMKTKSKMFSSAPVVFGALPNSAVDLTDMAFPGTLPIVNKQAVINAIRVAHALHMEIDDELWFDRKNYFYSDLPKGFQFTQQRRPLGKNGYLEIET

Secondary structure (DSSP, 8-state):
-----------------SB-SSSSSB--TTPPTT-S--TTTTT-TT------HHHHHHHHHHHHHTTPEEPSS---EEEE---TT-TTSEEEE-SSS-SEES-------

Radius of gyration: 17.38 Å; chains: 1; bounding box: 39×28×58 Å

Foldseek 3Di:
DPDDDDDDDDDDDDDPDQADAFDRFGDDPPDDPPPRDDCVQQVPPPDGGDGDPVVLVVVVVVQVVQVWDAFPDDDWDWAAADDPNRNNNTDIDDDPHHRTDDGHDDDDD